Protein AF-A0A5D0I6P8-F1 (afdb_monomer)

Sequence (119 aa):
MTKQKKTALHKNKGVSATEITNKNAIEKLKAKRNKQLDSNALVTAILNKDITALSRAITLVESKNPNHLQNAKNIIKACLPHANNSVRIGITGVPGVGKSTFIETFGKYLTSQGKRVAV

Structure (mmCIF, N/CA/C/O backbone):
data_AF-A0A5D0I6P8-F1
#
_entry.id   AF-A0A5D0I6P8-F1
#
loop_
_atom_site.group_PDB
_atom_site.id
_atom_site.type_symbol
_atom_site.label_atom_id
_atom_site.label_alt_id
_atom_site.label_comp_id
_atom_site.label_asym_id
_atom_site.label_entity_id
_atom_site.label_seq_id
_atom_site.pdbx_PDB_ins_code
_atom_site.Cartn_x
_atom_site.Cartn_y
_atom_site.Cartn_z
_atom_site.occupancy
_atom_site.B_iso_or_equiv
_atom_site.auth_seq_id
_atom_site.auth_comp_id
_atom_site.auth_asym_id
_atom_site.auth_atom_id
_atom_site.pdbx_PDB_model_num
ATOM 1 N N . MET A 1 1 ? 23.777 73.640 -42.056 1.00 43.78 1 MET A N 1
ATOM 2 C CA . MET A 1 1 ? 22.357 73.273 -41.845 1.00 43.78 1 MET A CA 1
ATOM 3 C C . MET A 1 1 ? 22.240 71.758 -41.702 1.00 43.78 1 MET A C 1
ATOM 5 O O . MET A 1 1 ? 22.190 71.059 -42.703 1.00 43.78 1 MET A O 1
ATOM 9 N N . THR A 1 2 ? 22.246 71.228 -40.481 1.00 37.59 2 THR A N 1
ATOM 10 C CA . THR A 1 2 ? 22.118 69.785 -40.214 1.00 37.59 2 THR A CA 1
ATOM 11 C C . THR A 1 2 ? 20.737 69.498 -39.624 1.00 37.59 2 THR A C 1
ATOM 13 O O . THR A 1 2 ? 20.421 69.891 -38.505 1.00 37.59 2 THR A O 1
ATOM 16 N N . LYS A 1 3 ? 19.873 68.852 -40.420 1.00 47.69 3 LYS A N 1
ATOM 17 C CA . LYS A 1 3 ? 18.514 68.445 -40.031 1.00 47.69 3 LYS A CA 1
ATOM 18 C C . LYS A 1 3 ? 18.577 67.404 -38.907 1.00 47.69 3 L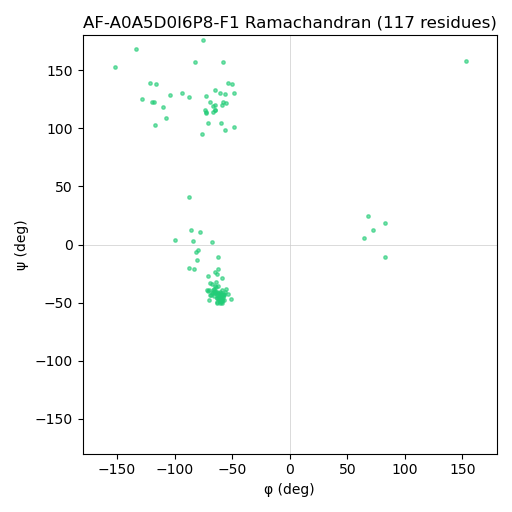YS A C 1
ATOM 20 O O . LYS A 1 3 ? 19.038 66.286 -39.130 1.00 47.69 3 LYS A O 1
ATOM 25 N N . GLN A 1 4 ? 18.057 67.744 -37.728 1.00 55.00 4 GLN A N 1
ATOM 26 C CA . GLN A 1 4 ? 17.761 66.768 -36.678 1.00 55.00 4 GLN A CA 1
ATOM 27 C C . GLN A 1 4 ? 16.649 65.824 -37.162 1.00 55.00 4 GLN A C 1
ATOM 29 O O . GLN A 1 4 ? 15.547 66.261 -37.501 1.00 55.00 4 GLN A O 1
ATOM 34 N N . LYS A 1 5 ? 16.938 64.519 -37.226 1.00 54.47 5 LYS A N 1
ATOM 35 C CA . LYS A 1 5 ? 15.941 63.489 -37.544 1.00 54.47 5 LYS A CA 1
ATOM 36 C C . LYS A 1 5 ? 15.004 63.315 -36.345 1.00 54.47 5 LYS A C 1
ATOM 38 O O . LYS A 1 5 ? 15.435 62.846 -35.296 1.00 54.47 5 LYS A O 1
ATOM 43 N N . LYS A 1 6 ? 13.724 63.666 -36.512 1.00 55.44 6 LYS A N 1
ATOM 44 C CA . LYS A 1 6 ? 12.653 63.298 -35.572 1.00 55.44 6 LYS A CA 1
ATOM 45 C C . LYS A 1 6 ? 12.491 61.777 -35.590 1.00 55.44 6 LYS A C 1
ATOM 47 O O . LYS A 1 6 ? 12.148 61.205 -36.622 1.00 55.44 6 LYS A O 1
ATOM 52 N N . THR A 1 7 ? 12.767 61.121 -34.472 1.00 59.41 7 THR A N 1
ATOM 53 C CA . THR A 1 7 ? 12.505 59.693 -34.290 1.00 59.41 7 THR A CA 1
ATOM 54 C C . THR A 1 7 ? 10.994 59.470 -34.152 1.00 59.41 7 THR A C 1
ATOM 56 O O . THR A 1 7 ? 10.332 60.126 -33.357 1.00 59.41 7 THR A O 1
ATOM 59 N N . ALA A 1 8 ? 10.433 58.558 -34.952 1.00 58.12 8 ALA A N 1
ATOM 60 C CA . ALA A 1 8 ? 8.990 58.281 -35.023 1.00 58.12 8 ALA A CA 1
ATOM 61 C C . ALA A 1 8 ? 8.478 57.300 -33.945 1.00 58.12 8 ALA A C 1
ATOM 63 O O . ALA A 1 8 ? 7.314 56.913 -33.955 1.00 58.12 8 ALA A O 1
ATOM 64 N N . LEU A 1 9 ? 9.343 56.858 -33.031 1.00 58.06 9 LEU A N 1
ATOM 65 C CA . LEU A 1 9 ? 9.052 55.776 -32.092 1.00 58.06 9 LEU A CA 1
ATOM 66 C C . LEU A 1 9 ? 9.080 56.298 -30.655 1.00 58.06 9 LEU A C 1
ATOM 68 O O . LEU A 1 9 ? 10.145 56.478 -30.063 1.00 58.06 9 LEU A O 1
ATOM 72 N N . HIS A 1 10 ? 7.893 56.497 -30.081 1.00 60.62 10 HIS A N 1
ATOM 73 C CA . HIS A 1 10 ? 7.727 56.634 -28.638 1.00 60.62 10 HIS A CA 1
ATOM 74 C C . HIS A 1 10 ? 7.968 55.272 -27.982 1.00 60.62 10 HIS A C 1
ATOM 76 O O . HIS A 1 10 ? 7.141 54.364 -28.052 1.00 60.62 10 HIS A O 1
ATOM 82 N N . LYS A 1 11 ? 9.131 55.112 -27.349 1.00 52.00 11 LYS A N 1
ATOM 83 C CA . LYS A 1 11 ? 9.447 53.926 -26.553 1.00 52.00 11 LYS A CA 1
ATOM 84 C C . LYS A 1 11 ? 8.710 54.035 -25.216 1.00 52.00 11 LYS A C 1
ATOM 86 O O . LYS A 1 11 ? 9.200 54.680 -24.290 1.00 52.00 11 LYS A O 1
ATOM 91 N N . ASN A 1 12 ? 7.527 53.433 -25.119 1.00 62.19 12 ASN A N 1
ATOM 92 C CA . ASN A 1 12 ? 6.841 53.299 -23.835 1.00 62.19 12 ASN A CA 1
ATOM 93 C C . ASN A 1 12 ? 7.728 52.481 -22.887 1.00 62.19 12 ASN A C 1
ATOM 95 O O . ASN A 1 12 ? 8.253 51.432 -23.270 1.00 62.19 12 ASN A O 1
ATOM 99 N N . LYS A 1 13 ? 7.934 52.984 -21.661 1.00 57.78 13 LYS A N 1
ATOM 100 C CA . LYS A 1 13 ? 8.635 52.239 -20.609 1.00 57.78 13 LYS A CA 1
ATOM 101 C C . LYS A 1 13 ? 7.904 50.908 -20.436 1.00 57.78 13 LYS A C 1
ATOM 103 O O . LYS A 1 13 ? 6.694 50.908 -20.222 1.00 57.78 13 LYS A O 1
ATOM 108 N N . 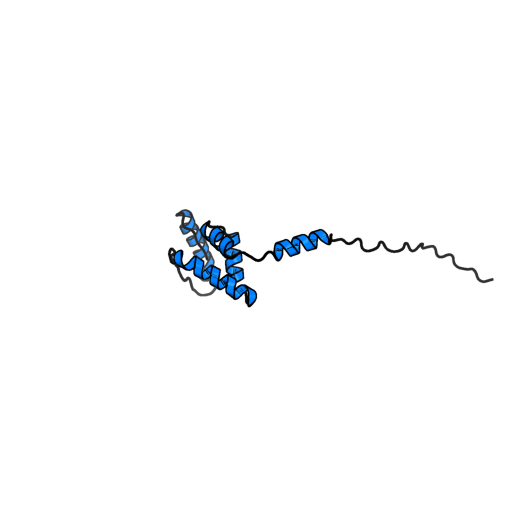GLY A 1 14 ? 8.634 49.806 -20.614 1.00 57.81 14 GLY A N 1
ATOM 109 C CA . GLY A 1 14 ? 8.082 48.458 -20.525 1.00 57.81 14 GLY A CA 1
ATOM 110 C C . GLY A 1 14 ? 7.276 48.295 -19.241 1.00 57.81 14 GLY A C 1
ATOM 111 O O . GLY A 1 14 ? 7.666 48.803 -18.189 1.00 57.81 14 GLY A O 1
ATOM 112 N N . VAL A 1 15 ? 6.130 47.629 -19.353 1.00 61.25 15 VAL A N 1
ATOM 113 C CA . VAL A 1 15 ? 5.279 47.322 -18.207 1.00 61.25 15 VAL A CA 1
ATOM 114 C C . VAL A 1 15 ? 6.128 46.507 -17.234 1.00 61.25 15 VAL A C 1
ATOM 116 O O . VAL A 1 15 ? 6.670 45.469 -17.619 1.00 61.25 15 VAL A O 1
ATOM 119 N N . SER A 1 16 ? 6.310 47.016 -16.009 1.00 59.66 16 SER A N 1
ATOM 120 C CA . SER A 1 16 ? 6.968 46.274 -14.929 1.00 59.66 16 SER A CA 1
ATOM 121 C C . SER A 1 16 ? 6.335 44.894 -14.871 1.00 59.66 16 SER A C 1
ATOM 123 O O . SER A 1 16 ? 5.103 44.817 -14.892 1.00 59.66 16 SER A O 1
ATOM 125 N N . ALA A 1 17 ? 7.162 43.843 -14.856 1.00 57.81 17 ALA A N 1
ATOM 126 C CA . ALA A 1 17 ?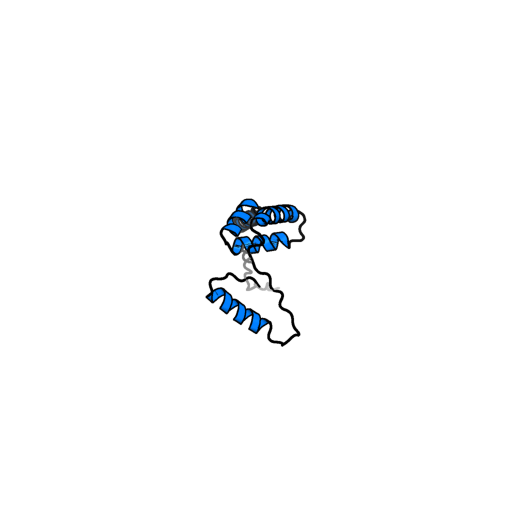 6.712 42.468 -14.720 1.00 57.81 17 ALA A CA 1
ATOM 127 C C . ALA A 1 17 ? 5.733 42.420 -13.549 1.00 57.81 17 ALA A C 1
ATOM 129 O O . ALA A 1 17 ? 6.124 42.505 -12.386 1.00 57.81 17 ALA A O 1
ATOM 130 N N . THR A 1 18 ? 4.442 42.398 -13.868 1.00 56.94 18 THR A N 1
ATOM 131 C CA . THR A 1 18 ? 3.392 42.296 -12.871 1.00 56.94 18 THR A CA 1
ATOM 132 C C . THR A 1 18 ? 3.709 41.001 -12.148 1.00 56.94 18 THR A C 1
ATOM 134 O O . THR A 1 18 ? 3.901 39.987 -12.818 1.00 56.94 18 THR A O 1
ATOM 137 N N . GLU A 1 19 ? 3.896 41.038 -10.827 1.00 62.12 19 GLU A N 1
ATOM 138 C CA . GLU A 1 19 ? 4.209 39.839 -10.051 1.00 62.12 19 GLU A CA 1
ATOM 139 C C . GLU A 1 19 ? 3.093 38.815 -10.321 1.00 62.12 19 GLU A C 1
ATOM 141 O O . GLU A 1 19 ? 2.010 38.898 -9.750 1.00 62.12 19 GLU A O 1
ATOM 146 N N . ILE A 1 20 ? 3.335 37.866 -11.234 1.00 66.88 20 ILE A N 1
ATOM 147 C CA . ILE A 1 20 ? 2.350 36.874 -11.717 1.00 66.88 20 ILE A CA 1
ATOM 148 C C . ILE A 1 20 ? 1.885 35.977 -10.551 1.00 66.88 20 ILE A C 1
ATOM 150 O O . ILE A 1 20 ? 0.918 35.225 -10.641 1.00 66.88 20 ILE A O 1
ATOM 154 N N . THR A 1 21 ? 2.566 36.067 -9.410 1.00 70.25 21 THR A N 1
ATOM 155 C CA . THR A 1 21 ? 2.378 35.230 -8.239 1.00 70.25 21 THR A CA 1
ATOM 156 C C . THR A 1 21 ? 2.181 36.065 -6.977 1.00 70.25 21 THR A C 1
ATOM 158 O O . THR A 1 21 ? 3.042 36.856 -6.599 1.00 70.25 21 THR A O 1
ATOM 161 N N . ASN A 1 22 ? 1.081 35.819 -6.265 1.00 83.94 22 ASN A N 1
ATOM 162 C CA . ASN A 1 22 ? 0.797 36.434 -4.971 1.00 83.94 22 ASN A CA 1
ATOM 163 C C . ASN A 1 22 ? 1.695 35.833 -3.866 1.00 83.94 22 ASN A C 1
ATOM 165 O O . ASN A 1 22 ? 1.567 34.652 -3.529 1.00 83.94 22 ASN A O 1
ATOM 169 N N . LYS A 1 23 ? 2.570 36.652 -3.266 1.00 84.38 23 LYS A N 1
ATOM 170 C CA . LYS A 1 23 ? 3.493 36.246 -2.185 1.00 84.38 23 LYS A CA 1
ATOM 171 C C . LYS A 1 23 ? 2.768 35.643 -0.977 1.00 84.38 23 LYS A C 1
ATOM 173 O O . LYS A 1 23 ? 3.173 34.589 -0.493 1.00 84.38 23 LYS A O 1
ATOM 178 N N . ASN A 1 24 ? 1.628 36.210 -0.583 1.00 84.56 24 ASN A N 1
ATOM 179 C CA . ASN A 1 24 ? 0.823 35.701 0.534 1.00 84.56 24 ASN A CA 1
ATOM 180 C C . ASN A 1 24 ? 0.252 34.308 0.236 1.00 84.56 24 ASN A C 1
ATOM 182 O O . ASN A 1 24 ? 0.136 33.466 1.126 1.00 84.56 24 ASN A O 1
ATOM 186 N N . ALA A 1 25 ? -0.115 34.043 -1.022 1.00 85.12 25 ALA A N 1
ATOM 187 C CA . ALA A 1 25 ? -0.578 32.720 -1.430 1.00 85.12 25 ALA A CA 1
ATOM 188 C C . ALA A 1 25 ? 0.565 31.694 -1.371 1.00 85.12 25 ALA A C 1
ATOM 190 O O . ALA A 1 25 ? 0.373 30.586 -0.869 1.00 85.12 25 ALA A O 1
ATOM 191 N N . ILE A 1 26 ? 1.768 32.077 -1.812 1.00 85.75 26 ILE A N 1
ATOM 192 C CA . ILE A 1 26 ? 2.966 31.230 -1.736 1.00 85.75 26 ILE A CA 1
ATOM 193 C C . ILE A 1 26 ? 3.303 30.891 -0.279 1.00 85.75 26 ILE A C 1
ATOM 195 O O . ILE A 1 26 ? 3.551 29.726 0.035 1.00 85.75 26 ILE A O 1
ATOM 199 N N . GLU A 1 27 ? 3.284 31.872 0.621 1.00 86.88 27 GLU A N 1
ATOM 200 C CA . GLU A 1 27 ? 3.561 31.662 2.046 1.00 86.88 27 GLU A CA 1
ATOM 201 C C . GLU A 1 27 ? 2.542 30.730 2.703 1.00 86.88 27 GLU A C 1
ATOM 203 O O . GLU A 1 27 ? 2.931 29.781 3.385 1.00 86.88 27 GLU A O 1
ATOM 208 N N . LYS A 1 28 ? 1.246 30.907 2.421 1.00 85.88 28 LYS A N 1
ATOM 209 C CA . LYS A 1 28 ? 0.190 30.003 2.906 1.00 85.88 28 LYS A CA 1
ATOM 210 C C . LYS A 1 28 ? 0.394 28.566 2.423 1.00 85.88 28 LYS A C 1
ATOM 212 O O . LYS A 1 28 ? 0.229 27.623 3.199 1.00 85.88 28 LYS A O 1
ATOM 217 N N . LEU A 1 29 ? 0.780 28.376 1.161 1.00 84.19 29 LEU A N 1
ATOM 218 C CA . LEU A 1 29 ? 1.068 27.050 0.605 1.00 84.19 29 LEU A CA 1
ATOM 219 C C . LEU A 1 29 ? 2.309 26.417 1.244 1.00 84.19 29 LEU A C 1
ATOM 221 O O . LEU A 1 29 ? 2.287 25.224 1.553 1.00 84.19 29 LEU A O 1
ATOM 225 N N . LYS A 1 30 ? 3.369 27.201 1.476 1.00 81.12 30 LYS A N 1
ATOM 226 C CA . LYS A 1 30 ? 4.573 26.751 2.190 1.00 81.12 30 LYS A CA 1
ATOM 227 C C . LYS A 1 30 ? 4.250 26.361 3.628 1.00 81.12 30 LYS A C 1
ATOM 229 O O . LYS A 1 30 ? 4.635 25.277 4.044 1.00 81.12 30 LYS A O 1
ATOM 234 N N . ALA A 1 31 ? 3.482 27.171 4.352 1.00 79.50 31 ALA A N 1
ATOM 235 C CA . ALA A 1 31 ? 3.050 26.863 5.713 1.00 79.50 31 ALA A CA 1
ATOM 236 C C . ALA A 1 31 ? 2.213 25.574 5.770 1.00 79.50 31 ALA A C 1
ATOM 238 O O . ALA A 1 31 ? 2.437 24.718 6.623 1.00 79.50 31 ALA A O 1
ATOM 239 N N . LYS A 1 32 ? 1.298 25.380 4.810 1.00 77.31 32 LYS A N 1
ATOM 240 C CA . LYS A 1 32 ? 0.491 24.155 4.705 1.00 77.31 32 LYS A CA 1
ATOM 241 C C . LYS A 1 32 ? 1.340 22.919 4.388 1.00 77.31 32 LYS A C 1
ATOM 243 O O . LYS A 1 32 ? 1.064 21.852 4.928 1.00 77.31 32 LYS A O 1
ATOM 248 N N . ARG A 1 33 ? 2.361 23.056 3.535 1.00 70.69 33 ARG A N 1
ATOM 249 C CA . ARG A 1 33 ? 3.314 21.982 3.194 1.00 70.69 33 ARG A CA 1
ATOM 250 C C . ARG A 1 33 ? 4.269 21.650 4.338 1.00 70.69 33 ARG A C 1
ATOM 252 O O . ARG A 1 33 ? 4.535 20.477 4.566 1.00 70.69 33 ARG A O 1
ATOM 259 N N . ASN A 1 34 ? 4.747 22.667 5.049 1.00 65.06 34 ASN A N 1
ATOM 260 C CA . ASN A 1 34 ? 5.675 22.537 6.172 1.00 65.06 34 ASN A CA 1
ATOM 261 C C . ASN A 1 34 ? 4.981 22.136 7.473 1.00 65.06 34 ASN A C 1
ATOM 263 O O . ASN A 1 34 ? 5.664 21.924 8.474 1.00 65.06 34 ASN A O 1
ATOM 267 N N . LYS A 1 35 ? 3.645 22.035 7.485 1.00 70.62 35 LYS A N 1
ATOM 268 C CA . LYS A 1 35 ? 2.920 21.497 8.630 1.00 70.62 35 LYS A CA 1
ATOM 269 C C . LYS A 1 35 ? 3.412 20.073 8.866 1.00 70.62 35 LYS A C 1
ATOM 271 O O . LYS A 1 35 ? 3.092 19.159 8.103 1.00 70.62 35 LYS A O 1
ATOM 276 N N . GLN A 1 36 ? 4.233 19.934 9.903 1.00 66.50 36 GLN A N 1
ATOM 277 C CA . GLN A 1 36 ? 4.874 18.685 10.264 1.00 66.50 36 GLN A CA 1
ATOM 278 C C . GLN A 1 36 ? 3.794 17.626 10.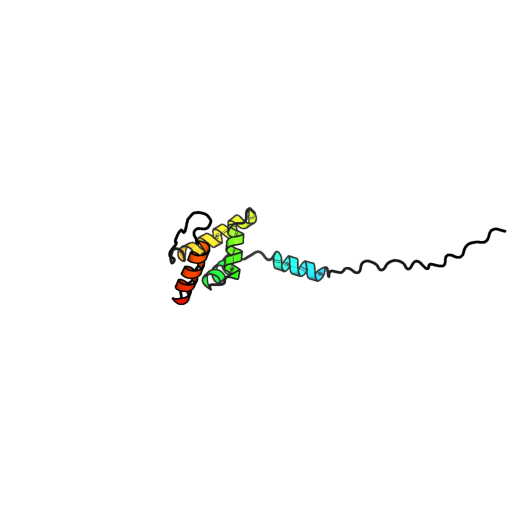457 1.00 66.50 36 GLN A C 1
ATOM 280 O O . GLN A 1 36 ? 2.773 17.858 11.107 1.00 66.50 36 GLN A O 1
ATOM 285 N N . LEU A 1 37 ? 3.991 16.492 9.794 1.00 70.31 37 LEU A N 1
ATOM 286 C CA . LEU A 1 37 ? 3.063 15.382 9.860 1.00 70.31 37 LEU A CA 1
ATOM 287 C C . LEU A 1 37 ? 3.062 14.814 11.273 1.00 70.31 37 LEU A C 1
ATOM 289 O O . LEU A 1 37 ? 4.069 14.263 11.713 1.00 70.31 37 LEU A O 1
ATOM 293 N N . ASP A 1 38 ? 1.931 14.946 11.963 1.00 84.75 38 ASP A N 1
ATOM 294 C CA . ASP A 1 38 ? 1.722 14.241 13.218 1.00 84.75 38 ASP A CA 1
ATOM 295 C C . ASP A 1 38 ? 1.646 12.738 12.933 1.00 84.75 38 ASP A C 1
ATOM 297 O O . ASP A 1 38 ? 0.779 12.274 12.188 1.00 84.75 38 ASP A O 1
ATOM 301 N N . SER A 1 39 ? 2.581 11.991 13.519 1.00 87.62 39 SER A N 1
ATOM 302 C CA . SER A 1 39 ? 2.683 10.543 13.338 1.00 87.62 39 SER A CA 1
ATOM 303 C C . SER A 1 39 ? 1.434 9.833 13.863 1.00 87.62 39 SER A C 1
ATOM 305 O O . SER A 1 39 ? 0.981 8.879 13.237 1.00 87.62 39 SER A O 1
ATOM 307 N N . ASN A 1 40 ? 0.832 10.324 14.951 1.00 90.44 40 ASN A N 1
ATOM 308 C CA . ASN A 1 40 ? -0.351 9.704 15.548 1.00 90.44 40 ASN A CA 1
ATOM 309 C C . ASN A 1 40 ? -1.585 9.888 14.664 1.00 90.44 40 ASN A C 1
ATOM 311 O O . ASN A 1 40 ? -2.265 8.912 14.356 1.00 90.44 40 ASN A O 1
ATOM 315 N N . ALA A 1 41 ? -1.839 11.111 14.187 1.00 91.81 41 ALA A N 1
ATOM 316 C CA . ALA A 1 41 ? -2.908 11.363 13.223 1.00 91.81 41 ALA A CA 1
ATOM 317 C C . ALA A 1 41 ? -2.775 10.486 11.965 1.00 91.81 41 ALA A C 1
ATOM 319 O O . ALA A 1 41 ? -3.771 9.990 11.437 1.00 91.81 41 ALA A O 1
ATOM 320 N N . LEU A 1 42 ? -1.540 10.269 11.504 1.00 93.50 42 LEU A N 1
ATOM 321 C CA . LEU A 1 42 ? -1.244 9.451 10.331 1.00 93.50 42 LEU A CA 1
ATOM 322 C C . LEU A 1 42 ? -1.549 7.968 10.587 1.00 93.50 42 LEU A C 1
ATOM 324 O O . LEU A 1 42 ? -2.202 7.336 9.760 1.00 93.50 42 LEU A O 1
ATOM 328 N N . VAL A 1 43 ? -1.167 7.438 11.752 1.00 95.12 43 VAL A N 1
ATOM 329 C CA . VAL A 1 43 ? -1.498 6.067 12.179 1.00 95.12 43 VAL A CA 1
ATOM 330 C C . VAL A 1 43 ? -3.010 5.873 12.273 1.00 95.12 43 VAL A C 1
ATOM 332 O O . VAL A 1 43 ? -3.537 4.933 11.684 1.00 95.12 43 VAL A O 1
ATOM 335 N N . THR A 1 44 ? -3.731 6.785 12.927 1.00 95.50 44 THR A N 1
ATOM 336 C CA . THR A 1 44 ? -5.197 6.714 13.028 1.00 95.50 44 THR A CA 1
ATOM 337 C C . THR A 1 44 ? -5.856 6.689 11.647 1.00 95.50 44 THR A C 1
ATOM 339 O O . THR A 1 44 ? -6.747 5.879 11.397 1.00 95.50 44 THR A O 1
ATOM 342 N N . ALA A 1 45 ? -5.394 7.528 10.716 1.00 95.69 45 ALA A N 1
ATOM 343 C CA . ALA A 1 45 ? -5.911 7.548 9.351 1.00 95.69 45 ALA A CA 1
ATOM 344 C C . ALA A 1 45 ? -5.615 6.239 8.588 1.00 95.69 45 ALA A C 1
ATOM 346 O O . ALA A 1 45 ? -6.498 5.721 7.903 1.00 95.69 45 ALA A O 1
ATOM 347 N N . ILE A 1 46 ? -4.421 5.653 8.756 1.00 95.25 46 ILE A N 1
ATOM 348 C CA . ILE A 1 46 ? -4.072 4.340 8.182 1.00 95.25 46 ILE A CA 1
ATOM 349 C C . ILE A 1 46 ? -5.018 3.250 8.702 1.00 95.25 46 ILE A C 1
ATOM 351 O O . ILE A 1 46 ? -5.548 2.471 7.908 1.00 95.25 46 ILE A O 1
ATOM 355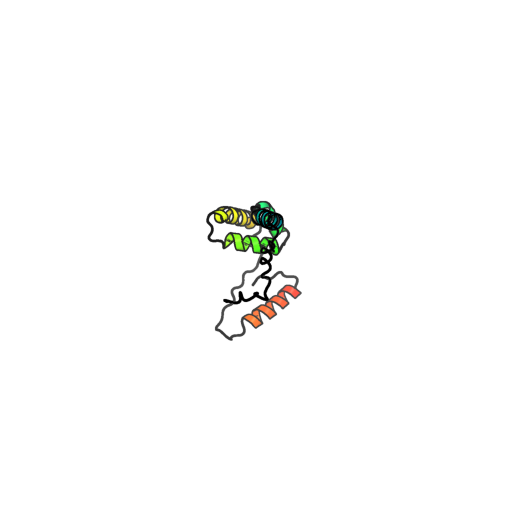 N N . LEU A 1 47 ? -5.265 3.204 10.015 1.00 94.19 47 LEU A N 1
ATOM 356 C CA . LEU A 1 47 ? -6.167 2.221 10.629 1.00 94.19 47 LEU A CA 1
ATOM 357 C C . LEU A 1 47 ? -7.616 2.400 10.155 1.00 94.19 47 LEU A C 1
ATOM 359 O O . LEU A 1 47 ? -8.326 1.418 9.936 1.00 94.19 47 LEU A O 1
ATOM 363 N N . ASN A 1 48 ? -8.011 3.641 9.869 1.00 95.50 48 ASN A N 1
ATOM 364 C CA . ASN A 1 48 ? -9.279 3.987 9.225 1.00 95.50 48 ASN A CA 1
ATOM 365 C C . ASN A 1 48 ? -9.289 3.754 7.706 1.00 95.50 48 ASN A C 1
ATOM 367 O O . ASN A 1 48 ? -10.248 4.129 7.033 1.00 95.50 48 ASN A O 1
ATOM 371 N N . LYS A 1 49 ? -8.267 3.080 7.164 1.00 93.94 49 LYS A N 1
ATOM 372 C CA . LYS A 1 49 ? -8.167 2.656 5.763 1.00 93.94 49 LYS A CA 1
ATOM 373 C C . LYS A 1 49 ? -8.008 3.812 4.764 1.00 93.94 49 LYS A C 1
ATOM 375 O O . LYS A 1 49 ? -8.324 3.625 3.586 1.00 93.94 49 LYS A O 1
ATOM 380 N N . ASP A 1 50 ? -7.485 4.958 5.195 1.00 95.50 50 ASP A N 1
ATOM 381 C CA . ASP A 1 50 ? -7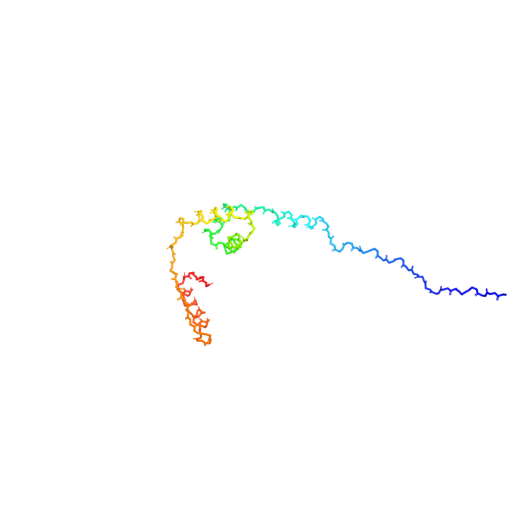.170 6.091 4.320 1.00 95.50 50 ASP A CA 1
ATOM 382 C C . ASP A 1 50 ? -5.927 5.797 3.457 1.00 95.50 50 ASP A C 1
ATOM 384 O O . ASP A 1 50 ? -4.797 5.688 3.943 1.00 95.50 50 ASP A O 1
ATOM 388 N N . ILE A 1 51 ? -6.145 5.688 2.143 1.00 94.44 51 ILE A N 1
ATOM 389 C CA . ILE A 1 51 ? -5.105 5.395 1.145 1.00 94.44 51 ILE A CA 1
ATOM 390 C C . ILE A 1 51 ? -4.111 6.562 1.010 1.00 94.44 51 ILE A C 1
ATOM 392 O O . ILE A 1 51 ? -2.916 6.345 0.802 1.00 94.44 51 ILE A O 1
ATOM 396 N N . THR A 1 52 ? -4.575 7.802 1.169 1.00 94.25 52 THR A N 1
ATOM 397 C CA . THR A 1 52 ? -3.729 9.000 1.081 1.00 94.25 52 THR A CA 1
ATOM 398 C C . THR A 1 52 ? -2.778 9.061 2.267 1.00 94.25 52 THR A C 1
ATOM 400 O O . THR A 1 52 ? -1.590 9.345 2.101 1.00 94.25 52 THR A O 1
ATOM 403 N N . ALA A 1 53 ? -3.278 8.765 3.468 1.00 94.25 53 ALA A N 1
ATOM 404 C CA . ALA A 1 53 ? -2.441 8.663 4.657 1.00 94.25 53 ALA A CA 1
ATOM 405 C C . ALA A 1 53 ? -1.403 7.543 4.508 1.00 94.25 53 ALA A C 1
ATOM 407 O O . ALA A 1 53 ? -0.222 7.786 4.750 1.00 94.25 53 ALA A O 1
ATOM 408 N N . LEU A 1 54 ? -1.811 6.365 4.023 1.00 95.38 54 LEU A N 1
ATOM 409 C CA . LEU A 1 54 ? -0.905 5.242 3.771 1.00 95.38 54 LEU A CA 1
ATOM 410 C C . LEU A 1 54 ? 0.228 5.612 2.803 1.00 95.38 54 LEU A C 1
ATOM 412 O O . LEU A 1 54 ? 1.393 5.371 3.109 1.00 95.38 54 LEU A O 1
ATOM 416 N N . SER A 1 55 ? -0.087 6.254 1.675 1.00 95.31 55 SER A N 1
ATOM 417 C CA . SER A 1 55 ? 0.923 6.697 0.704 1.00 95.31 55 SER A CA 1
ATOM 418 C C . SER A 1 55 ? 1.949 7.646 1.336 1.00 95.31 55 SER A C 1
ATOM 420 O O . SER A 1 55 ? 3.155 7.452 1.182 1.00 95.31 55 SER A O 1
ATOM 422 N N . ARG A 1 56 ? 1.491 8.622 2.132 1.00 93.25 56 ARG A N 1
ATOM 423 C CA . ARG A 1 56 ? 2.381 9.551 2.853 1.00 93.25 56 ARG A CA 1
ATOM 424 C C . ARG A 1 56 ? 3.252 8.835 3.883 1.00 93.25 56 ARG A C 1
ATOM 426 O O . ARG A 1 56 ? 4.408 9.213 4.054 1.00 93.25 56 ARG A O 1
ATOM 433 N N . ALA A 1 57 ? 2.711 7.819 4.556 1.00 94.44 57 ALA A N 1
ATOM 434 C CA . ALA A 1 57 ? 3.455 6.986 5.495 1.00 94.44 57 ALA A CA 1
ATOM 435 C C . ALA A 1 57 ? 4.602 6.252 4.796 1.00 94.44 57 ALA A C 1
ATOM 437 O O . ALA A 1 57 ? 5.734 6.310 5.266 1.00 94.44 57 ALA A O 1
ATOM 438 N N . ILE A 1 58 ? 4.318 5.620 3.652 1.00 95.12 58 ILE A N 1
ATOM 439 C CA . ILE A 1 58 ? 5.316 4.909 2.842 1.00 95.12 58 ILE A CA 1
ATOM 440 C C . ILE A 1 58 ? 6.418 5.879 2.412 1.00 95.12 58 ILE A C 1
ATOM 442 O O . ILE A 1 58 ? 7.589 5.616 2.659 1.00 95.12 58 ILE A O 1
ATOM 446 N N . THR A 1 59 ? 6.057 7.062 1.900 1.00 94.44 59 THR A N 1
ATOM 447 C CA . THR A 1 59 ? 7.042 8.094 1.535 1.00 94.44 59 THR A CA 1
ATOM 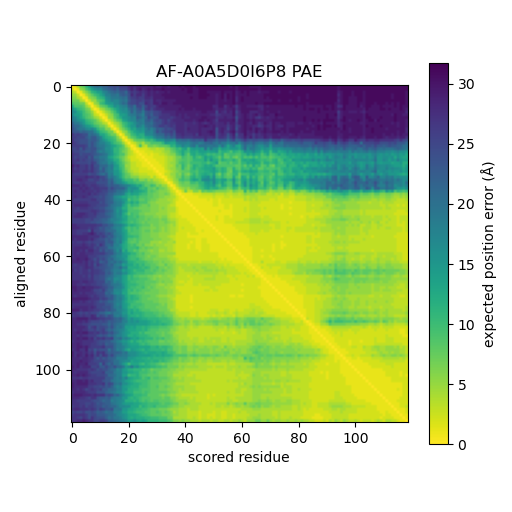448 C C . THR A 1 59 ? 7.914 8.527 2.720 1.00 94.44 59 THR A C 1
ATOM 450 O O . THR A 1 59 ? 9.114 8.747 2.558 1.00 94.44 59 THR A O 1
ATOM 453 N N . LEU A 1 60 ? 7.340 8.660 3.922 1.00 93.06 60 LEU A N 1
ATOM 454 C CA . LEU A 1 60 ? 8.109 8.979 5.129 1.00 93.06 60 LEU A CA 1
ATOM 455 C C . LEU A 1 60 ? 9.066 7.848 5.520 1.00 93.06 60 LEU A C 1
ATOM 457 O O . LEU A 1 60 ? 10.185 8.134 5.937 1.00 93.06 60 LEU A O 1
ATOM 461 N N . VAL A 1 61 ? 8.638 6.593 5.380 1.00 94.38 61 VAL A N 1
ATOM 462 C CA . VAL A 1 61 ? 9.445 5.405 5.690 1.00 94.38 61 VAL A CA 1
ATOM 463 C C . VAL A 1 61 ? 10.586 5.216 4.686 1.00 94.38 61 VAL A C 1
ATOM 465 O O . VAL A 1 61 ? 11.695 4.878 5.088 1.00 94.38 61 VAL A O 1
ATOM 468 N N . GLU A 1 62 ? 10.351 5.478 3.403 1.00 95.62 62 GLU A N 1
ATOM 469 C CA . GLU A 1 62 ? 11.355 5.359 2.333 1.00 95.62 62 GLU A CA 1
ATOM 470 C C . GLU A 1 62 ? 12.304 6.566 2.249 1.00 95.62 62 GLU A C 1
ATOM 472 O O . GLU A 1 62 ? 13.336 6.528 1.571 1.00 95.62 62 GLU A O 1
ATOM 477 N N . SER A 1 63 ? 11.969 7.665 2.927 1.00 94.38 63 SER A N 1
ATOM 478 C CA . SER A 1 63 ? 12.751 8.894 2.897 1.00 94.38 63 SER A CA 1
ATOM 479 C C . SER A 1 63 ? 14.144 8.719 3.512 1.00 94.38 63 SER A C 1
ATOM 481 O O . SER A 1 63 ? 14.295 8.309 4.659 1.00 94.38 63 SER A O 1
ATOM 483 N N . LYS A 1 64 ? 15.165 9.219 2.804 1.00 93.50 64 LYS A N 1
ATOM 484 C CA . LYS A 1 64 ? 16.561 9.282 3.281 1.00 93.50 64 LYS A CA 1
ATOM 485 C C . LYS A 1 64 ? 16.872 10.474 4.199 1.00 93.50 64 LYS A C 1
ATOM 487 O O . LYS A 1 64 ? 17.980 10.568 4.716 1.00 93.50 64 LYS A O 1
ATOM 492 N N . ASN A 1 65 ? 15.936 11.409 4.386 1.00 92.19 65 ASN A N 1
ATOM 493 C CA . ASN A 1 65 ? 16.141 12.559 5.271 1.00 92.19 65 ASN A CA 1
ATOM 494 C C . ASN A 1 65 ? 16.186 12.105 6.749 1.00 92.19 65 ASN A C 1
ATOM 496 O O . ASN A 1 65 ? 15.190 11.550 7.223 1.00 92.19 65 ASN A O 1
ATOM 500 N N . PRO A 1 66 ? 17.269 12.383 7.504 1.00 90.94 66 PRO A N 1
ATOM 501 C CA . PRO A 1 66 ? 17.389 11.978 8.907 1.00 90.94 66 PRO A CA 1
ATOM 502 C C . PRO A 1 66 ? 16.276 12.545 9.800 1.00 90.94 66 PRO A C 1
ATOM 504 O O . PRO A 1 66 ? 15.856 11.877 10.742 1.00 90.94 66 PRO A O 1
ATOM 507 N N . ASN A 1 67 ? 15.718 13.714 9.466 1.00 89.62 67 ASN A N 1
ATOM 508 C CA . ASN A 1 67 ? 14.607 14.311 10.214 1.00 89.62 67 ASN A CA 1
ATOM 5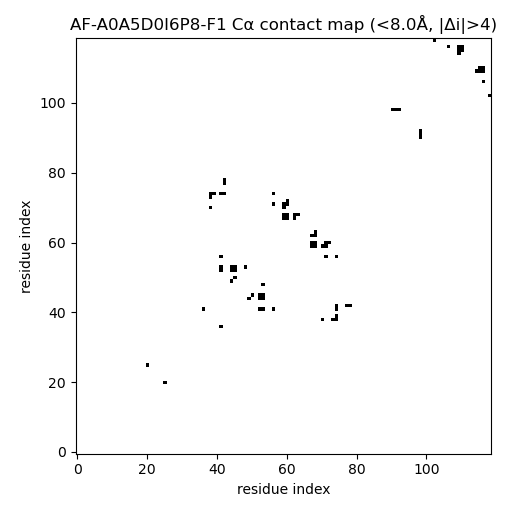09 C C . ASN A 1 67 ? 13.321 13.470 10.136 1.00 89.62 67 ASN A C 1
ATOM 511 O O . ASN A 1 67 ? 12.463 13.570 11.010 1.00 89.62 67 ASN A O 1
ATOM 515 N N . HIS A 1 68 ? 13.163 12.643 9.099 1.00 91.12 68 HIS A N 1
ATOM 516 C CA . HIS A 1 68 ? 11.992 11.778 8.932 1.00 91.12 68 HIS A CA 1
ATOM 517 C C . HIS A 1 68 ? 12.153 10.429 9.637 1.00 91.12 68 HIS A C 1
ATOM 519 O O . HIS A 1 68 ? 11.149 9.785 9.941 1.00 91.12 68 HIS A O 1
ATOM 525 N N . LEU A 1 69 ? 13.389 10.018 9.944 1.00 89.94 69 LEU A N 1
ATOM 526 C CA . LEU A 1 69 ? 13.696 8.693 10.480 1.00 89.94 69 LEU A CA 1
ATOM 527 C C . LEU A 1 69 ? 12.928 8.402 11.769 1.00 89.94 69 LEU A C 1
ATOM 529 O O . LEU A 1 69 ? 12.400 7.304 11.944 1.00 89.94 69 LEU A O 1
ATOM 533 N N . GLN A 1 70 ? 12.856 9.383 12.671 1.00 91.44 70 GLN A N 1
ATOM 534 C CA . GLN A 1 70 ? 12.187 9.161 13.944 1.00 91.44 70 GLN A CA 1
ATOM 535 C C . GLN A 1 70 ? 10.662 9.061 13.792 1.00 91.44 70 GLN A C 1
ATOM 537 O O . GLN A 1 70 ? 10.029 8.187 14.382 1.00 91.44 70 GLN A O 1
ATOM 542 N N . ASN A 1 71 ? 10.069 9.876 12.920 1.00 90.69 71 ASN A N 1
ATOM 543 C CA . ASN A 1 71 ? 8.646 9.760 12.602 1.00 90.69 71 ASN A CA 1
ATOM 544 C C . ASN A 1 71 ? 8.329 8.408 11.945 1.00 90.69 71 ASN A C 1
ATOM 546 O O . ASN A 1 71 ? 7.371 7.747 12.335 1.00 90.69 71 ASN A O 1
ATOM 550 N N . ALA A 1 72 ? 9.168 7.950 11.012 1.00 93.44 72 ALA A N 1
ATOM 551 C CA . ALA A 1 72 ? 9.021 6.645 10.373 1.00 93.44 72 ALA A CA 1
ATOM 552 C C . ALA A 1 72 ? 9.051 5.492 11.390 1.00 93.44 72 ALA A C 1
ATOM 554 O O . ALA A 1 72 ? 8.169 4.633 11.377 1.00 93.44 72 ALA A O 1
ATOM 555 N N . LYS A 1 73 ? 10.016 5.498 12.322 1.00 93.69 73 LYS A N 1
ATOM 556 C CA . LYS A 1 73 ? 10.104 4.497 13.399 1.00 93.69 73 LYS A CA 1
ATOM 557 C C . LYS A 1 73 ? 8.854 4.485 14.276 1.00 93.69 73 LYS A C 1
ATOM 559 O O . LYS A 1 73 ? 8.345 3.409 14.585 1.00 93.69 73 LYS A O 1
ATOM 564 N N . ASN A 1 74 ? 8.346 5.660 14.644 1.00 94.00 74 ASN A N 1
ATOM 565 C CA . ASN A 1 74 ? 7.131 5.781 15.449 1.00 94.00 74 ASN A CA 1
ATOM 566 C C . ASN A 1 74 ? 5.906 5.218 14.721 1.00 94.00 74 ASN A C 1
ATOM 568 O O . ASN A 1 74 ? 5.162 4.436 15.310 1.00 94.00 74 ASN A O 1
ATOM 572 N N . ILE A 1 75 ? 5.732 5.558 13.439 1.00 94.75 75 ILE A N 1
ATOM 573 C CA . ILE A 1 75 ? 4.634 5.046 12.606 1.00 94.75 75 ILE A CA 1
ATOM 574 C C . ILE A 1 75 ? 4.699 3.518 12.521 1.00 94.75 75 ILE A C 1
ATOM 576 O O . ILE A 1 75 ? 3.700 2.853 12.791 1.00 94.75 75 ILE A O 1
ATOM 580 N N . ILE A 1 76 ? 5.870 2.951 12.204 1.00 94.88 76 ILE A N 1
ATOM 581 C CA . ILE A 1 76 ? 6.052 1.495 12.114 1.00 94.88 76 ILE A CA 1
ATOM 582 C C . ILE A 1 76 ? 5.714 0.839 13.454 1.00 94.88 76 ILE A C 1
ATOM 584 O O . ILE A 1 76 ? 4.897 -0.078 13.488 1.00 94.88 76 ILE A O 1
ATOM 588 N N . LYS A 1 77 ? 6.285 1.334 14.561 1.00 95.62 77 LYS A N 1
ATOM 589 C CA . LYS A 1 77 ? 6.056 0.785 15.904 1.00 95.62 77 LYS A CA 1
ATOM 590 C C . LYS A 1 77 ? 4.573 0.785 16.277 1.00 95.62 77 LYS A C 1
ATOM 592 O O . LYS A 1 77 ? 4.094 -0.204 16.821 1.00 95.62 77 LYS A O 1
ATOM 597 N N . ALA A 1 78 ? 3.855 1.859 15.963 1.00 94.88 78 ALA A N 1
ATOM 598 C CA . ALA A 1 78 ? 2.426 1.970 16.232 1.00 94.88 78 ALA A CA 1
ATOM 599 C C . ALA A 1 78 ? 1.569 1.062 15.328 1.00 94.88 78 ALA A C 1
ATOM 601 O O . ALA A 1 78 ? 0.499 0.628 15.739 1.00 94.88 78 ALA A O 1
ATOM 602 N N . CYS A 1 79 ? 2.040 0.730 14.121 1.00 94.44 79 CYS A N 1
ATOM 603 C CA . CYS A 1 79 ? 1.340 -0.178 13.209 1.00 94.44 79 CYS A CA 1
ATOM 604 C C . CYS A 1 79 ? 1.604 -1.669 13.498 1.00 94.44 79 CYS A C 1
ATOM 606 O O . CYS A 1 79 ? 0.802 -2.507 13.088 1.00 94.44 79 CYS A O 1
ATOM 608 N N . LEU A 1 80 ? 2.692 -2.022 14.199 1.00 94.12 80 LEU A N 1
ATOM 609 C CA . LEU A 1 80 ? 3.070 -3.417 14.485 1.00 94.12 80 LEU A CA 1
ATOM 610 C C . LEU A 1 80 ? 1.961 -4.262 15.146 1.00 94.12 80 LEU A C 1
ATOM 612 O O . LEU A 1 80 ? 1.777 -5.395 14.702 1.00 94.12 80 LEU A O 1
ATOM 616 N N . PRO A 1 81 ? 1.186 -3.765 16.133 1.00 94.50 81 PRO A N 1
ATOM 617 C CA . PRO A 1 81 ? 0.094 -4.539 16.736 1.00 94.50 81 PRO A CA 1
ATOM 618 C C . PRO A 1 81 ? -1.026 -4.915 15.755 1.00 94.50 81 PRO A C 1
ATOM 620 O O . PRO A 1 81 ? -1.771 -5.858 16.000 1.00 94.50 81 PRO A O 1
ATOM 623 N N . HIS A 1 82 ? -1.145 -4.190 14.641 1.00 92.19 82 HIS A N 1
ATOM 624 C CA . HIS A 1 82 ? -2.140 -4.424 13.593 1.00 92.19 82 HIS A CA 1
ATOM 625 C C . HIS A 1 82 ? -1.563 -5.198 12.394 1.00 92.19 82 HIS A C 1
ATOM 627 O O . HIS A 1 82 ? -2.248 -5.391 11.386 1.00 92.19 82 HIS A O 1
ATOM 633 N N . ALA A 1 83 ? -0.297 -5.617 12.473 1.00 89.44 83 ALA A N 1
ATOM 634 C CA . ALA A 1 83 ? 0.379 -6.359 11.419 1.00 89.44 83 ALA A CA 1
ATOM 635 C C . ALA A 1 83 ? -0.078 -7.831 11.357 1.00 89.44 83 ALA A C 1
ATOM 637 O O . ALA A 1 83 ? -0.858 -8.312 12.172 1.00 89.44 83 ALA A O 1
ATOM 638 N N . ASN A 1 84 ? 0.427 -8.559 10.358 1.00 87.94 84 ASN A N 1
ATOM 639 C CA . ASN A 1 84 ? 0.229 -10.004 10.153 1.00 87.94 84 ASN A CA 1
ATOM 640 C C . ASN A 1 84 ? -1.202 -10.485 9.860 1.00 87.94 84 ASN A C 1
ATOM 642 O O . ASN A 1 84 ? -1.401 -11.677 9.660 1.00 87.94 84 ASN A O 1
ATOM 646 N N . ASN A 1 85 ? -2.174 -9.589 9.689 1.00 90.50 85 ASN A N 1
ATOM 647 C CA . ASN A 1 85 ? -3.526 -9.955 9.254 1.00 90.50 85 ASN A CA 1
ATOM 648 C C . ASN A 1 85 ? -3.674 -10.000 7.713 1.00 90.50 85 ASN A C 1
ATOM 650 O O . ASN A 1 85 ? -4.639 -9.486 7.148 1.00 90.50 85 ASN A O 1
ATOM 654 N N . SER A 1 86 ? -2.667 -10.529 7.008 1.00 93.94 86 SER A N 1
ATOM 655 C CA . SER A 1 86 ? -2.611 -10.556 5.535 1.00 93.94 86 SER A CA 1
ATOM 656 C C . SER A 1 86 ? -1.795 -11.740 5.016 1.00 93.94 86 SER A C 1
ATOM 658 O O . SER A 1 86 ? -0.865 -12.191 5.682 1.00 93.94 86 SER A O 1
ATOM 660 N N . VAL A 1 87 ? -2.111 -12.203 3.806 1.00 95.25 87 VAL A N 1
ATOM 661 C CA . VAL A 1 87 ? -1.334 -13.221 3.082 1.00 95.25 87 VAL A CA 1
ATOM 662 C C . VAL A 1 87 ? -0.334 -12.515 2.162 1.00 95.25 87 VAL A C 1
ATOM 664 O O . VAL A 1 87 ? -0.722 -11.616 1.418 1.00 95.25 87 VAL A O 1
ATOM 667 N N . ARG A 1 88 ? 0.947 -12.906 2.208 1.00 95.94 88 ARG A N 1
ATOM 668 C CA . ARG A 1 88 ? 2.025 -12.338 1.377 1.00 95.94 88 ARG A CA 1
ATOM 669 C C . ARG A 1 88 ? 2.480 -13.377 0.356 1.00 95.94 88 ARG A C 1
ATOM 671 O O . ARG A 1 88 ? 2.945 -14.443 0.747 1.00 95.94 88 ARG A O 1
ATOM 678 N N . ILE A 1 89 ? 2.337 -13.071 -0.932 1.00 96.12 89 ILE A N 1
ATOM 679 C CA . ILE A 1 89 ? 2.628 -13.992 -2.040 1.00 96.12 89 ILE A CA 1
ATOM 680 C C . ILE A 1 89 ? 3.717 -13.370 -2.915 1.00 96.12 89 ILE A C 1
ATOM 682 O O . ILE A 1 89 ? 3.546 -12.263 -3.415 1.00 96.12 89 ILE A O 1
ATOM 686 N N . GLY A 1 90 ? 4.832 -14.080 -3.100 1.00 97.19 90 GLY A N 1
ATOM 687 C CA . GLY A 1 90 ? 5.882 -13.690 -4.042 1.00 97.19 90 GLY A CA 1
ATOM 688 C C . GLY A 1 90 ? 5.600 -14.249 -5.435 1.00 97.19 90 GLY A C 1
ATOM 689 O O . GLY A 1 90 ? 5.401 -15.452 -5.583 1.00 97.19 90 GLY A O 1
ATOM 690 N N . ILE A 1 91 ? 5.597 -13.390 -6.456 1.00 95.50 91 ILE A N 1
ATOM 691 C CA . ILE A 1 91 ? 5.387 -13.778 -7.858 1.00 95.50 91 ILE A CA 1
ATOM 692 C C . ILE A 1 91 ? 6.648 -13.421 -8.647 1.00 95.50 91 ILE A C 1
ATOM 694 O O . ILE A 1 91 ? 7.065 -12.266 -8.676 1.00 95.50 91 ILE A O 1
ATOM 698 N N . THR A 1 92 ? 7.253 -14.410 -9.304 1.00 96.06 92 THR A N 1
ATOM 699 C CA . THR A 1 92 ? 8.473 -14.250 -10.111 1.00 96.06 92 THR A CA 1
ATOM 700 C C . THR A 1 92 ? 8.333 -14.958 -11.459 1.00 96.06 92 THR A C 1
ATOM 702 O O . THR A 1 92 ? 7.381 -15.700 -11.687 1.00 96.06 92 THR A O 1
ATOM 705 N N . GLY A 1 93 ? 9.253 -14.692 -12.385 1.00 95.38 93 GLY A N 1
ATOM 706 C CA . GLY A 1 93 ? 9.269 -15.286 -13.720 1.00 95.38 93 GLY A CA 1
ATOM 707 C C . GLY A 1 93 ? 9.956 -14.400 -14.758 1.00 95.38 93 GLY A C 1
ATOM 708 O O . GLY A 1 93 ? 10.035 -13.177 -14.600 1.00 95.38 93 GLY A O 1
ATOM 709 N N . VAL A 1 94 ? 10.421 -15.017 -15.845 1.00 97.56 94 VAL A N 1
ATOM 710 C CA . VAL A 1 94 ? 11.170 -14.350 -16.926 1.00 97.56 94 VAL A CA 1
ATOM 711 C C . VAL A 1 94 ? 10.381 -13.192 -17.573 1.00 97.56 94 VAL A C 1
ATOM 713 O O . VAL A 1 94 ? 9.146 -13.140 -17.466 1.00 97.56 94 VAL A O 1
ATOM 716 N N . PRO A 1 95 ? 11.042 -12.208 -18.212 1.00 96.88 95 PRO A N 1
ATOM 717 C CA . PRO A 1 95 ? 10.355 -11.184 -19.002 1.00 96.88 95 PRO A CA 1
ATOM 718 C C . PRO A 1 95 ? 9.436 -11.822 -20.057 1.00 96.88 95 PRO A C 1
ATOM 720 O O . PRO A 1 95 ? 9.787 -12.834 -20.650 1.00 96.88 95 PRO A O 1
ATOM 723 N N . GLY A 1 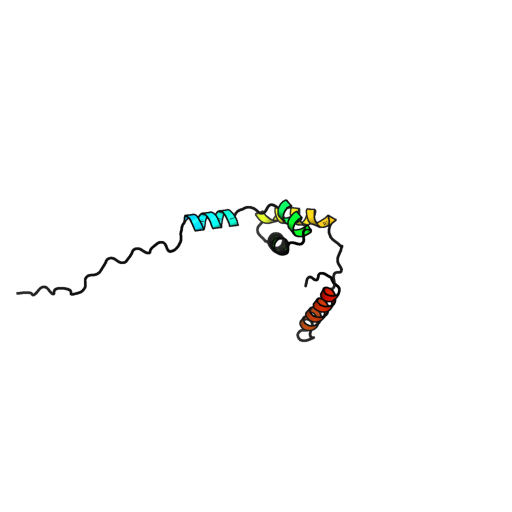96 ? 8.237 -11.272 -20.262 1.00 95.62 96 GLY A N 1
ATOM 724 C CA . GLY A 1 96 ? 7.282 -11.786 -21.257 1.00 95.62 96 GLY A CA 1
ATOM 725 C C . GLY A 1 96 ? 6.401 -12.972 -20.829 1.00 95.62 96 GLY A C 1
ATOM 726 O O . GLY A 1 96 ? 5.408 -13.226 -21.494 1.00 95.62 96 GLY A O 1
ATOM 727 N N . VAL A 1 97 ? 6.649 -13.636 -19.688 1.00 97.00 97 VAL A N 1
ATOM 728 C CA . VAL A 1 97 ? 5.851 -14.806 -19.221 1.00 97.00 97 VAL A CA 1
ATOM 729 C C . VAL A 1 97 ? 4.397 -14.486 -18.806 1.00 97.00 97 VAL A C 1
ATOM 731 O O . VAL A 1 97 ? 3.677 -15.349 -18.321 1.00 97.00 97 VAL A O 1
ATOM 734 N N . GLY A 1 98 ? 3.951 -13.234 -18.933 1.00 97.06 98 GLY A N 1
ATOM 735 C CA . GLY A 1 98 ? 2.583 -12.840 -18.571 1.00 97.06 98 GLY A CA 1
ATOM 736 C C . GLY A 1 98 ? 2.346 -12.546 -17.082 1.00 97.06 98 GLY A C 1
ATOM 737 O O . GLY A 1 98 ? 1.197 -12.505 -16.653 1.00 97.06 98 GLY A O 1
ATOM 738 N N . LYS A 1 99 ? 3.395 -12.284 -16.282 1.00 97.19 99 LYS A N 1
ATOM 739 C CA . LYS A 1 99 ? 3.257 -11.934 -14.845 1.00 97.19 99 LYS A CA 1
ATOM 740 C C . LYS A 1 99 ? 2.261 -10.804 -14.585 1.00 97.19 99 LYS A C 1
ATOM 742 O O . LYS A 1 99 ? 1.427 -10.936 -13.701 1.00 97.19 99 LYS A O 1
ATOM 747 N N . SER A 1 100 ? 2.337 -9.707 -15.340 1.00 96.44 100 SER A N 1
ATOM 748 C CA . SER A 1 100 ? 1.440 -8.561 -15.140 1.00 96.44 100 SER A CA 1
ATOM 749 C C . SER A 1 100 ? -0.017 -8.927 -15.434 1.00 96.44 100 SER A C 1
ATOM 751 O O . SER A 1 100 ? -0.896 -8.588 -14.650 1.00 96.44 100 SER A O 1
ATOM 753 N N . THR A 1 101 ? -0.263 -9.698 -16.500 1.00 97.81 101 THR A N 1
ATOM 754 C CA . THR A 1 101 ? -1.596 -10.215 -16.852 1.00 97.81 101 THR A CA 1
ATOM 755 C C . THR A 1 101 ? -2.149 -11.134 -15.764 1.00 97.81 101 THR A C 1
ATOM 757 O O . THR A 1 101 ? -3.321 -11.039 -15.396 1.00 97.81 101 THR A O 1
ATOM 760 N N . PHE A 1 102 ? -1.297 -11.997 -15.207 1.00 97.31 102 PHE A N 1
ATOM 761 C CA . PHE A 1 102 ? -1.656 -12.848 -14.080 1.00 97.31 102 PHE A CA 1
ATOM 762 C C . PHE A 1 102 ? -2.006 -12.022 -12.837 1.00 97.31 102 PHE A C 1
ATOM 764 O O . PHE A 1 102 ? -3.077 -12.216 -12.271 1.00 97.31 102 PHE A O 1
ATOM 771 N N . ILE A 1 103 ? -1.147 -11.076 -12.443 1.00 97.31 103 ILE A N 1
ATOM 772 C CA . ILE A 1 103 ? -1.357 -10.211 -11.272 1.00 97.31 103 ILE A CA 1
ATOM 773 C C . ILE A 1 103 ? -2.661 -9.417 -11.404 1.00 97.31 103 ILE A C 1
ATOM 775 O O . ILE A 1 103 ? -3.426 -9.344 -10.446 1.00 97.31 103 ILE A O 1
ATOM 779 N N . GLU A 1 104 ? -2.950 -8.864 -12.583 1.00 97.62 104 GLU A N 1
ATOM 780 C CA . GLU A 1 104 ? -4.190 -8.125 -12.828 1.00 97.62 104 GLU A CA 1
ATOM 781 C C . GLU A 1 104 ? -5.424 -9.025 -12.677 1.00 97.62 104 GLU A C 1
ATOM 783 O O . GLU A 1 104 ? -6.369 -8.682 -11.963 1.00 97.62 104 GLU A O 1
ATOM 788 N N . THR A 1 105 ? -5.411 -10.192 -13.323 1.00 97.81 105 THR A N 1
ATOM 789 C CA . THR A 1 105 ? -6.542 -11.130 -13.304 1.00 97.81 105 THR A CA 1
ATOM 790 C C . THR A 1 105 ? -6.763 -11.695 -11.900 1.00 97.81 105 THR A C 1
ATOM 792 O O . THR A 1 105 ? -7.888 -11.713 -11.401 1.00 97.81 105 THR A O 1
ATOM 795 N N . PHE A 1 106 ? -5.686 -12.093 -11.224 1.00 97.38 106 PHE A N 1
ATOM 796 C CA . PHE A 1 106 ? -5.722 -12.603 -9.857 1.00 97.38 106 PHE A CA 1
ATOM 797 C C . PHE A 1 106 ? -6.168 -11.527 -8.861 1.00 97.38 106 PHE A C 1
ATOM 799 O O . PHE A 1 106 ? -7.001 -11.789 -7.994 1.00 97.38 106 PHE A O 1
ATOM 806 N N . GLY A 1 107 ? -5.689 -10.293 -9.028 1.00 97.44 107 GLY A N 1
ATOM 807 C CA . GLY A 1 107 ? -6.123 -9.140 -8.247 1.00 97.44 107 GLY A CA 1
ATOM 808 C C . GLY A 1 107 ? -7.625 -8.885 -8.384 1.00 97.44 107 GLY A C 1
ATOM 809 O O . GLY A 1 107 ? -8.306 -8.772 -7.367 1.00 97.44 107 GLY A O 1
ATOM 810 N N . LYS A 1 108 ? -8.160 -8.868 -9.615 1.00 97.75 108 LYS A N 1
ATOM 811 C CA . LYS A 1 108 ? -9.606 -8.717 -9.884 1.00 97.75 108 LYS A CA 1
ATOM 812 C C . LYS A 1 108 ? -10.433 -9.845 -9.272 1.00 97.75 108 LYS A C 1
ATOM 814 O O . LYS A 1 108 ? -11.497 -9.597 -8.709 1.00 97.75 108 LYS A O 1
ATOM 819 N N . TYR A 1 109 ? -9.940 -11.079 -9.346 1.00 97.88 109 TYR A N 1
ATOM 820 C CA . TYR A 1 109 ? -10.588 -12.213 -8.697 1.00 97.88 109 TYR A CA 1
ATOM 821 C C . TYR A 1 109 ? -10.663 -12.011 -7.176 1.00 97.88 109 TYR A C 1
ATOM 823 O O . TYR A 1 109 ? -11.745 -12.081 -6.599 1.00 97.88 109 TYR A O 1
ATOM 831 N N . LEU A 1 110 ? -9.556 -11.667 -6.518 1.00 97.50 110 LEU A N 1
ATOM 832 C CA . LEU A 1 110 ? -9.535 -11.439 -5.070 1.00 97.50 110 LEU A CA 1
ATOM 833 C C . LEU A 1 110 ? -10.426 -10.263 -4.641 1.00 97.50 110 LEU A C 1
ATOM 835 O O . LEU A 1 110 ? -11.134 -10.367 -3.637 1.00 97.50 110 LEU A O 1
ATOM 839 N N . THR A 1 111 ? -10.434 -9.161 -5.393 1.00 97.12 111 THR A N 1
ATOM 840 C CA . THR A 1 111 ? -11.305 -8.018 -5.084 1.00 97.12 111 THR A CA 1
ATOM 841 C C . THR A 1 111 ? -12.781 -8.337 -5.312 1.00 97.12 111 THR A C 1
ATOM 843 O O . THR A 1 111 ? -13.604 -7.899 -4.510 1.00 97.12 111 THR A O 1
ATOM 846 N N . SER A 1 112 ? -13.132 -9.173 -6.299 1.00 97.75 112 SER A N 1
ATOM 847 C CA . SER A 1 112 ? -14.510 -9.678 -6.467 1.00 97.75 112 SER A CA 1
ATOM 848 C C . SER A 1 112 ? -14.990 -10.531 -5.286 1.00 97.75 112 SER A C 1
ATOM 850 O O . SER A 1 112 ? -16.178 -10.559 -4.985 1.00 97.75 112 SER A O 1
ATOM 852 N N . GLN A 1 113 ? -14.063 -11.156 -4.554 1.00 97.25 113 GLN A N 1
ATOM 853 C CA . GLN A 1 113 ? -14.324 -11.901 -3.316 1.00 97.25 113 GLN A CA 1
ATOM 854 C C . GLN A 1 113 ? -14.320 -10.995 -2.065 1.00 97.25 113 GLN A C 1
ATOM 856 O O . GLN A 1 113 ? -14.225 -11.475 -0.933 1.00 97.25 113 GLN A O 1
ATOM 861 N N . GLY A 1 114 ? -14.343 -9.670 -2.247 1.00 96.12 114 GLY A N 1
ATOM 862 C CA . GLY A 1 114 ? -14.330 -8.685 -1.164 1.00 96.12 114 GLY A CA 1
ATOM 863 C C . GLY A 1 114 ? -12.985 -8.550 -0.440 1.00 96.12 114 GLY A C 1
ATOM 864 O O . GLY A 1 114 ? -12.922 -7.944 0.633 1.00 96.12 114 GLY A O 1
ATOM 865 N N . LYS A 1 115 ? -11.895 -9.111 -0.982 1.00 95.69 115 LYS A N 1
ATOM 866 C CA . LYS A 1 115 ? -10.551 -8.962 -0.407 1.00 95.69 115 LYS A CA 1
ATOM 867 C C . LYS A 1 115 ? -9.924 -7.636 -0.832 1.00 95.69 115 LYS A C 1
ATOM 869 O O . LYS A 1 115 ? -10.257 -7.056 -1.861 1.00 95.69 115 LYS A O 1
ATOM 874 N N . ARG A 1 116 ? -8.966 -7.166 -0.033 1.00 93.44 116 ARG A N 1
ATOM 875 C CA . ARG A 1 116 ? -8.145 -5.992 -0.348 1.00 93.44 116 ARG A CA 1
ATOM 876 C C . ARG A 1 116 ? -6.772 -6.457 -0.795 1.00 93.44 116 ARG A C 1
ATOM 878 O O . ARG A 1 116 ? -6.146 -7.247 -0.095 1.00 93.44 116 ARG A O 1
ATOM 885 N N . VAL A 1 117 ? -6.326 -5.958 -1.940 1.00 95.31 117 VAL A N 1
ATOM 886 C CA . VAL A 1 117 ? -5.074 -6.371 -2.578 1.00 95.31 117 VAL A CA 1
ATOM 887 C C . VAL A 1 117 ? -4.114 -5.188 -2.617 1.00 95.31 117 VAL A C 1
ATOM 889 O O . VAL A 1 117 ? -4.526 -4.065 -2.903 1.00 95.31 117 VAL A O 1
ATOM 892 N N . ALA A 1 118 ? -2.846 -5.459 -2.323 1.00 94.38 118 ALA A N 1
ATOM 893 C CA . ALA A 1 118 ? -1.713 -4.587 -2.601 1.00 94.38 118 ALA A CA 1
ATOM 894 C C . ALA A 1 118 ? -0.743 -5.372 -3.495 1.00 94.38 118 ALA A C 1
ATOM 896 O O . ALA A 1 118 ? -0.576 -6.577 -3.286 1.00 94.38 118 ALA A O 1
ATOM 897 N N . VAL A 1 119 ? -0.172 -4.701 -4.494 1.00 93.19 119 VAL A N 1
ATOM 898 C CA . VAL A 1 119 ? 0.795 -5.253 -5.455 1.00 93.19 119 VAL A CA 1
ATOM 899 C C . VAL A 1 119 ? 2.083 -4.462 -5.337 1.00 93.19 119 VAL A C 1
ATOM 901 O O . VAL A 1 119 ? 1.970 -3.216 -5.280 1.00 93.19 119 VAL A O 1
#

pLDDT: mean 85.77, std 15.07, range [37.59, 97.88]

Organism: NCBI:txid1912246

Mean predicted aligned error: 11.47 Å

Foldseek 3Di:
DDDDDDDPDDDDDDDDPPPPDDPVVVVVVVCVVPPDDDLVVLLVCVVVVNPVSVVVLVCLLPDPDPVSPVSNVVNCVSCVVVPDPDDDDDDDDDPPPCSVVCCVVVCVVCVVVVHDDDD

Solvent-accessible surface area (backbone atoms only — not comparable to full-atom values): 7755 Å² total; per-residue (Å²): 140,83,83,81,79,82,79,93,72,84,79,72,79,74,78,72,82,68,75,90,62,62,64,69,59,52,51,54,52,49,53,62,67,64,52,75,80,56,46,65,64,38,47,56,35,37,77,71,67,34,64,69,41,42,52,52,50,49,53,38,57,73,43,86,52,74,87,36,46,62,50,29,52,52,39,52,62,70,45,53,88,72,52,87,85,68,88,87,81,90,86,85,76,66,91,87,75,46,64,68,62,48,52,53,54,53,46,53,54,42,42,74,71,72,46,89,84,87,132

InterPro domains:
  IPR005129 SIMIBI class G3E GTPase, ArgK/MeaB [PTHR23408] (9-119)
  IPR027417 P-loop containing nucleoside triphosphate hydrolase [G3DSA:3.40.50.300] (83-119)
  IPR027417 P-loop containing nucleoside triphosphate hydrolase [SSF52540] (39-119)

Radius of gyration: 28.63 Å; Cα contacts (8 Å, |Δi|>4): 43; chains: 1; bounding box: 37×89×59 Å

Nearest PDB structures (foldseek):
  2qm7-assembly1_A  TM=9.401E-01  e=4.762E-04  Methylorubrum extorquens AM1
  4jyc-assembly2_B  TM=9.250E-01  e=5.371E-04  Methylorubrum extorquens AM1
  8dpb-assembly1_A  TM=9.345E-01  e=9.233E-04  Methylorubrum extorquens AM1

Secondary structure (DSSP, 8-state):
-----------PPPPP---SS-HHHHHHHHHHHHS---HHHHHHHHHTT-HHHHHHHHHHHH---HHHHHHHHHHHHHHGGG-S-S--------TTSSHHHHHHHHHHHHHHTT-----